Protein AF-A0A8T4ZBJ3-F1 (afdb_monomer_lite)

pLDDT: mean 94.28, std 7.85, range [51.09, 98.06]

Foldseek 3Di:
DQDDLVVLQVQLQVQLQVVLQVVLVVQLVVVVVCVVVVNDPDHSNVVSVVSNVVSNVVSNVVSNVVSVVVVD

Sequence (72 aa):
MGKSVLFSLAKGLIYGSVIGMIFATVVYVLSTAVYSLGFLNVSPTALAAIVFGAGMVSGVAKEYADWLDQQQ

Structure (mmCIF, N/CA/C/O backbone):
data_AF-A0A8T4ZBJ3-F1
#
_entry.id   AF-A0A8T4ZBJ3-F1
#
loop_
_atom_site.group_PDB
_atom_site.id
_atom_site.type_symbol
_atom_site.label_atom_id
_atom_site.label_alt_id
_atom_site.label_comp_id
_atom_site.label_asym_id
_atom_site.label_entity_id
_atom_site.label_seq_id
_atom_site.pdbx_PDB_ins_code
_atom_site.Cartn_x
_atom_site.Cartn_y
_atom_site.Cartn_z
_atom_site.occupancy
_atom_site.B_iso_or_equiv
_atom_site.auth_seq_id
_atom_site.auth_comp_id
_atom_site.auth_asym_id
_atom_site.auth_atom_id
_atom_site.pdbx_PDB_model_num
ATOM 1 N N . MET A 1 1 ? -15.226 1.676 27.301 1.00 51.09 1 MET A N 1
ATOM 2 C CA . MET A 1 1 ? -15.350 2.797 26.342 1.00 51.09 1 MET A CA 1
ATOM 3 C C . MET A 1 1 ? -14.844 2.308 24.998 1.00 51.09 1 MET A C 1
ATOM 5 O O . MET A 1 1 ? -13.654 2.033 24.893 1.00 51.09 1 MET A O 1
ATOM 9 N N . GLY A 1 2 ? -15.731 2.107 24.019 1.00 60.75 2 GLY A N 1
ATOM 10 C CA . GLY A 1 2 ? -15.325 1.694 22.673 1.00 60.75 2 GLY A CA 1
ATOM 11 C C . GLY A 1 2 ? -14.405 2.742 22.042 1.00 60.75 2 GLY A C 1
ATOM 12 O O . GLY A 1 2 ? -14.606 3.941 22.241 1.00 60.75 2 GLY A O 1
ATOM 13 N N . LYS A 1 3 ? -13.367 2.303 21.322 1.00 71.88 3 LYS A N 1
ATOM 14 C CA . LYS A 1 3 ? -12.505 3.217 20.560 1.00 71.88 3 LYS A CA 1
ATOM 15 C C . LYS A 1 3 ? -13.357 3.967 19.534 1.00 71.88 3 LYS A C 1
ATOM 17 O O . LYS A 1 3 ? -14.256 3.388 18.927 1.00 71.88 3 LYS A O 1
ATOM 22 N N . SER A 1 4 ? -13.072 5.253 19.338 1.00 90.50 4 SER A N 1
ATOM 23 C CA . SER A 1 4 ? -13.724 6.040 18.288 1.00 90.50 4 SER A CA 1
ATOM 24 C C . SER A 1 4 ? -13.422 5.431 16.917 1.00 90.50 4 SER A C 1
ATOM 26 O O . SER A 1 4 ? -12.259 5.161 16.616 1.00 90.50 4 SER A O 1
ATOM 28 N N . VAL A 1 5 ? -14.446 5.267 16.072 1.00 92.19 5 VAL A N 1
ATOM 29 C CA . VAL A 1 5 ? -14.281 4.780 14.691 1.00 92.19 5 VAL A CA 1
ATOM 30 C C . VAL A 1 5 ? -13.261 5.626 13.925 1.00 92.19 5 VAL A C 1
ATOM 32 O O . VAL A 1 5 ? -12.416 5.091 13.215 1.00 92.19 5 VAL A O 1
ATOM 35 N N . LEU A 1 6 ? -13.260 6.945 14.152 1.00 93.31 6 LEU A N 1
ATOM 36 C CA . LEU A 1 6 ? -12.320 7.871 13.524 1.00 93.31 6 LEU A CA 1
ATOM 37 C C . LEU A 1 6 ? -10.870 7.547 13.904 1.00 93.31 6 LEU A C 1
ATOM 39 O O . LEU A 1 6 ? -9.983 7.608 13.057 1.00 93.31 6 LEU A O 1
ATOM 43 N N . PHE A 1 7 ? -10.633 7.166 15.163 1.00 93.62 7 PHE A N 1
ATOM 44 C CA . PHE A 1 7 ? -9.308 6.763 15.625 1.00 93.62 7 PHE A CA 1
ATOM 45 C C . PHE A 1 7 ? -8.859 5.457 14.960 1.00 93.62 7 PHE A C 1
ATOM 47 O O . PHE A 1 7 ? -7.723 5.378 14.495 1.00 93.62 7 PHE A O 1
ATOM 54 N N . SER A 1 8 ? -9.742 4.458 14.858 1.00 93.62 8 SER A N 1
ATOM 55 C CA . SER A 1 8 ? -9.436 3.189 14.182 1.00 93.62 8 SER A CA 1
ATOM 56 C C . SER A 1 8 ? -9.120 3.392 12.697 1.00 93.62 8 SER A C 1
ATOM 58 O O . SER A 1 8 ? -8.117 2.881 12.205 1.00 93.62 8 SER A O 1
ATOM 60 N N . LEU A 1 9 ? -9.908 4.209 11.992 1.00 94.94 9 LEU A N 1
ATOM 61 C CA . LEU A 1 9 ? -9.676 4.513 10.577 1.00 94.94 9 LEU A CA 1
ATOM 62 C C . LEU A 1 9 ? -8.371 5.290 10.359 1.00 94.94 9 LEU A C 1
ATOM 64 O O . LEU A 1 9 ? -7.596 4.944 9.470 1.00 94.94 9 LEU A O 1
ATOM 68 N N . ALA A 1 10 ? -8.089 6.302 11.187 1.00 95.38 10 ALA A N 1
ATOM 69 C CA . ALA A 1 10 ? -6.842 7.065 11.108 1.00 95.38 10 ALA A CA 1
ATOM 70 C C . ALA A 1 10 ? -5.615 6.180 11.375 1.00 95.38 10 ALA A C 1
ATOM 72 O O . ALA A 1 10 ? -4.621 6.247 10.651 1.00 95.38 10 ALA A O 1
ATOM 73 N N . LYS A 1 11 ? -5.704 5.297 12.376 1.00 94.94 11 LYS A N 1
ATOM 74 C CA . LYS A 1 11 ? -4.686 4.286 12.665 1.00 94.94 11 LYS A CA 1
ATOM 75 C C . LYS A 1 11 ? -4.460 3.377 11.449 1.00 94.94 11 LYS A C 1
ATOM 77 O O . LYS A 1 11 ? -3.317 3.194 11.030 1.00 94.94 11 LYS A O 1
ATOM 82 N N . GLY A 1 12 ? -5.537 2.859 10.857 1.00 95.75 12 GLY A N 1
ATOM 83 C CA . GLY A 1 12 ? -5.488 1.999 9.674 1.00 95.75 12 GLY A CA 1
ATOM 84 C C . GLY A 1 12 ? -4.872 2.684 8.459 1.00 95.75 12 GLY A C 1
ATOM 85 O O . GLY A 1 12 ? -4.046 2.082 7.777 1.00 95.75 12 GLY A O 1
ATOM 86 N N . LEU A 1 13 ? -5.190 3.961 8.234 1.00 96.94 13 LEU 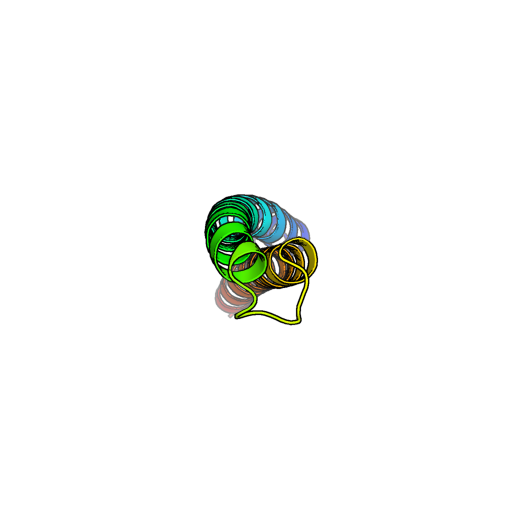A N 1
ATOM 87 C CA . LEU A 1 13 ? -4.599 4.758 7.161 1.00 96.94 13 LEU A CA 1
ATOM 88 C C . LEU A 1 13 ? -3.086 4.911 7.338 1.00 96.94 13 LEU A C 1
ATOM 90 O O . LEU A 1 13 ? -2.345 4.717 6.378 1.00 96.94 13 LEU A O 1
ATOM 94 N N . ILE A 1 14 ? -2.612 5.220 8.549 1.00 96.88 14 ILE A N 1
ATOM 95 C CA . ILE A 1 14 ? -1.177 5.384 8.825 1.00 96.88 14 ILE A CA 1
ATOM 96 C C . ILE A 1 14 ? -0.436 4.060 8.609 1.00 96.88 14 ILE A C 1
ATOM 98 O O . ILE A 1 14 ? 0.545 4.025 7.866 1.00 96.88 14 ILE A O 1
ATOM 102 N N . TYR A 1 15 ? -0.921 2.956 9.187 1.00 95.38 15 TYR A N 1
ATOM 103 C CA . TYR A 1 15 ? -0.288 1.647 8.997 1.00 95.38 15 TYR A CA 1
ATOM 104 C C . TYR A 1 15 ? -0.336 1.183 7.541 1.00 95.38 15 TYR A C 1
ATOM 106 O O . TYR A 1 15 ? 0.681 0.747 7.003 1.00 95.38 15 TYR A O 1
ATOM 114 N N . GLY A 1 16 ? -1.493 1.318 6.891 1.00 96.56 16 GLY A N 1
ATOM 115 C CA . GLY A 1 16 ? -1.672 0.973 5.485 1.00 96.56 16 GLY A CA 1
ATOM 116 C C . GLY A 1 16 ? -0.763 1.787 4.568 1.00 96.56 16 GLY A C 1
ATOM 117 O O . GLY A 1 16 ? -0.185 1.233 3.638 1.00 96.56 16 GLY A O 1
ATOM 118 N N . SER A 1 17 ? -0.559 3.073 4.868 1.00 97.12 17 SER A N 1
ATOM 119 C CA . SER A 1 17 ? 0.353 3.941 4.115 1.00 97.12 17 SER A CA 1
ATOM 120 C C . SER A 1 17 ? 1.809 3.508 4.265 1.00 97.12 17 SER A C 1
ATOM 122 O O . SER A 1 17 ? 2.522 3.424 3.270 1.00 97.12 17 SER A O 1
ATOM 124 N N . VAL A 1 18 ? 2.259 3.196 5.485 1.00 97.12 18 VAL A N 1
ATOM 125 C CA . VAL A 1 18 ? 3.643 2.751 5.733 1.00 97.12 18 VAL A CA 1
ATOM 126 C C . VAL A 1 18 ? 3.914 1.415 5.043 1.00 97.12 18 VAL A C 1
ATOM 128 O O . VAL A 1 18 ? 4.883 1.291 4.295 1.00 97.12 18 VAL A O 1
ATOM 131 N N . ILE A 1 19 ? 3.038 0.425 5.239 1.00 95.69 19 ILE A N 1
ATOM 132 C CA . ILE A 1 19 ? 3.171 -0.895 4.608 1.00 95.69 19 ILE A CA 1
ATOM 133 C C . ILE A 1 19 ? 3.086 -0.760 3.084 1.00 95.69 19 ILE A C 1
ATOM 135 O O . ILE A 1 19 ? 3.944 -1.275 2.367 1.00 95.69 19 ILE A O 1
ATOM 139 N N . GLY A 1 20 ? 2.094 -0.018 2.590 1.00 97.12 20 GLY A N 1
ATOM 140 C CA . GLY A 1 20 ? 1.915 0.256 1.169 1.00 97.12 20 GLY A CA 1
ATOM 141 C C . GLY A 1 20 ? 3.144 0.909 0.547 1.00 97.12 20 GLY A C 1
ATOM 142 O O . GLY A 1 20 ? 3.538 0.521 -0.545 1.00 97.12 20 GLY A O 1
ATOM 143 N N . MET A 1 21 ? 3.799 1.842 1.243 1.00 97.75 21 MET A N 1
ATOM 144 C CA . MET A 1 21 ? 5.006 2.514 0.755 1.00 97.75 21 MET A CA 1
ATOM 145 C C . MET A 1 21 ? 6.198 1.558 0.642 1.00 97.75 21 MET A C 1
ATOM 147 O O . MET A 1 21 ? 6.924 1.604 -0.353 1.00 97.75 21 MET A O 1
ATOM 151 N N . ILE A 1 22 ? 6.379 0.660 1.616 1.00 97.50 22 ILE A N 1
ATOM 152 C CA . ILE A 1 22 ? 7.439 -0.358 1.581 1.00 97.50 22 ILE A CA 1
ATOM 153 C C . ILE A 1 22 ? 7.252 -1.264 0.358 1.00 97.50 22 ILE A C 1
ATOM 155 O O . ILE A 1 22 ? 8.164 -1.399 -0.459 1.00 97.50 22 ILE A O 1
ATOM 159 N N . PHE A 1 23 ? 6.056 -1.831 0.181 1.00 96.69 23 PHE A N 1
ATOM 160 C CA . PHE A 1 23 ? 5.775 -2.713 -0.954 1.00 96.69 23 PHE A CA 1
ATOM 161 C C . PHE A 1 23 ? 5.801 -1.976 -2.296 1.00 96.69 23 PHE A C 1
ATOM 163 O O . PHE A 1 23 ? 6.365 -2.494 -3.259 1.00 96.69 23 PHE A O 1
ATOM 170 N N . ALA A 1 24 ? 5.257 -0.760 -2.368 1.00 97.75 24 ALA A N 1
ATOM 171 C CA . ALA A 1 24 ? 5.291 0.057 -3.576 1.00 97.75 24 ALA A CA 1
ATOM 172 C C . ALA A 1 24 ? 6.727 0.359 -4.014 1.00 97.75 24 ALA A C 1
ATOM 174 O O . ALA A 1 24 ? 7.022 0.293 -5.203 1.00 97.75 24 ALA A O 1
ATOM 175 N N . THR A 1 25 ? 7.633 0.619 -3.066 1.00 97.88 25 THR A N 1
ATOM 176 C CA . THR A 1 25 ? 9.057 0.839 -3.360 1.00 97.88 25 THR A CA 1
ATOM 177 C C . THR A 1 25 ? 9.700 -0.411 -3.958 1.00 97.88 25 THR A C 1
ATOM 179 O O . THR A 1 25 ? 10.371 -0.329 -4.985 1.00 97.88 25 THR A O 1
ATOM 182 N N . VAL A 1 26 ? 9.456 -1.586 -3.366 1.00 97.62 26 VAL A N 1
ATOM 183 C CA . VAL A 1 26 ? 9.972 -2.863 -3.888 1.00 97.62 26 VAL A CA 1
ATOM 184 C C . VAL A 1 26 ? 9.444 -3.127 -5.300 1.00 97.62 26 VAL A C 1
ATOM 186 O O . VAL A 1 26 ? 10.216 -3.434 -6.209 1.00 97.62 26 VAL A O 1
ATOM 189 N N . VAL A 1 27 ? 8.137 -2.952 -5.509 1.00 97.56 27 VAL A N 1
ATOM 190 C CA . VAL A 1 27 ? 7.503 -3.152 -6.817 1.00 97.56 27 VAL A CA 1
ATOM 191 C C . VAL A 1 27 ? 8.010 -2.142 -7.838 1.00 97.56 27 VAL A C 1
ATOM 193 O O . VAL A 1 27 ? 8.259 -2.526 -8.978 1.00 97.56 27 VAL A O 1
ATOM 196 N N . TYR A 1 28 ? 8.231 -0.885 -7.457 1.00 98.06 28 TYR A N 1
ATOM 197 C CA . TYR A 1 28 ? 8.807 0.129 -8.337 1.00 98.06 28 TYR A CA 1
ATOM 198 C C . TYR A 1 28 ? 10.199 -0.275 -8.836 1.00 98.06 28 TYR A C 1
ATOM 200 O O . TYR A 1 28 ? 10.456 -0.238 -10.038 1.00 98.06 28 TYR A O 1
ATOM 208 N N . VAL A 1 29 ? 11.089 -0.703 -7.934 1.00 97.81 29 VAL A N 1
ATOM 209 C CA . VAL A 1 29 ? 12.460 -1.106 -8.294 1.00 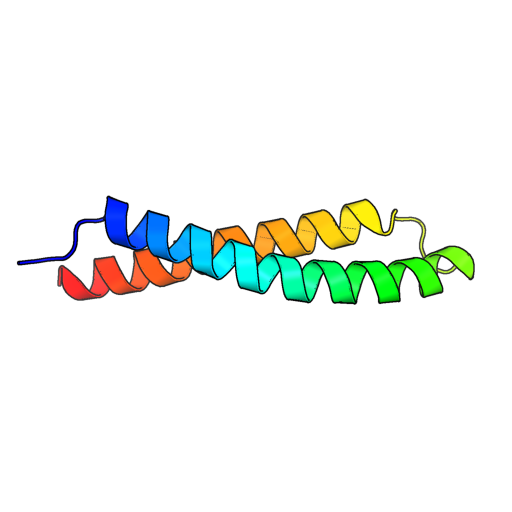97.81 29 VAL A CA 1
ATOM 210 C C . VAL A 1 29 ? 12.442 -2.314 -9.231 1.00 97.81 29 VAL A C 1
ATOM 212 O O . VAL A 1 29 ? 13.081 -2.287 -10.284 1.00 97.81 29 VAL A O 1
ATOM 215 N N . LEU A 1 30 ? 11.662 -3.347 -8.896 1.00 96.62 30 LEU A N 1
ATOM 216 C CA . LEU A 1 30 ? 11.543 -4.552 -9.720 1.00 96.62 30 LEU A CA 1
ATOM 217 C C . LEU A 1 30 ? 10.924 -4.249 -11.089 1.00 96.62 30 LEU A C 1
ATOM 219 O O . LEU A 1 30 ? 11.461 -4.651 -12.119 1.00 96.62 30 LEU A O 1
ATOM 223 N N . SER A 1 31 ? 9.819 -3.505 -11.120 1.00 97.19 31 SER A N 1
ATOM 224 C CA . SER A 1 31 ? 9.147 -3.153 -12.374 1.00 97.19 31 SER A CA 1
ATOM 225 C C . SER A 1 31 ? 9.991 -2.231 -13.246 1.00 97.19 31 SER A C 1
ATOM 227 O O . SER A 1 31 ? 9.950 -2.382 -14.459 1.00 97.19 31 SER A O 1
ATOM 229 N N . THR A 1 32 ? 10.813 -1.347 -12.673 1.00 97.88 32 THR A N 1
ATOM 230 C CA . THR A 1 32 ? 11.757 -0.518 -13.441 1.00 97.88 32 THR A CA 1
ATOM 231 C C . THR A 1 32 ? 12.779 -1.376 -14.181 1.00 97.88 32 THR A C 1
ATOM 233 O O . THR A 1 32 ? 13.029 -1.139 -15.361 1.00 97.88 32 THR A O 1
ATOM 236 N N . ALA A 1 33 ? 13.325 -2.403 -13.523 1.00 96.06 33 ALA A N 1
ATOM 237 C CA . ALA A 1 33 ? 14.260 -3.332 -14.153 1.00 96.06 33 ALA A CA 1
ATOM 238 C C . ALA A 1 33 ? 13.601 -4.152 -15.275 1.00 96.06 33 ALA A C 1
ATOM 240 O O . ALA A 1 33 ? 14.194 -4.363 -16.325 1.00 96.06 33 ALA A O 1
ATOM 241 N N . VAL A 1 34 ? 12.358 -4.598 -15.084 1.00 96.69 34 VAL A N 1
ATOM 242 C CA . VAL A 1 34 ? 11.638 -5.379 -16.103 1.00 96.69 34 VAL A CA 1
ATOM 243 C C . VAL A 1 34 ? 11.148 -4.491 -17.261 1.00 96.69 34 VAL A C 1
ATOM 245 O O . VAL A 1 34 ? 11.167 -4.913 -18.418 1.00 96.69 34 VAL A O 1
ATOM 248 N N . TYR A 1 35 ? 10.754 -3.247 -16.976 1.00 96.62 35 TYR A N 1
ATOM 249 C CA . TYR A 1 35 ? 10.336 -2.256 -17.971 1.00 96.62 35 TYR A CA 1
ATOM 250 C C . TYR A 1 35 ? 11.496 -1.837 -18.879 1.00 96.62 35 TYR A C 1
ATOM 252 O O . TYR A 1 35 ? 11.318 -1.757 -20.091 1.00 96.62 35 TYR A O 1
ATOM 260 N N . SER A 1 36 ? 12.703 -1.645 -18.331 1.00 95.00 36 SER A N 1
ATOM 261 C CA . SER A 1 36 ? 13.887 -1.302 -19.134 1.00 95.00 36 SER A CA 1
ATOM 262 C C . SER A 1 36 ? 14.330 -2.423 -20.080 1.00 95.00 36 SER A C 1
ATOM 264 O O . SER A 1 36 ? 14.937 -2.147 -21.112 1.00 95.00 36 SER A O 1
ATOM 266 N N . LEU A 1 37 ? 13.985 -3.674 -19.764 1.00 96.56 37 LEU A N 1
ATOM 267 C CA . LEU A 1 37 ? 14.199 -4.840 -20.624 1.00 96.56 37 LEU A CA 1
ATOM 268 C C . LEU A 1 37 ? 13.106 -5.017 -21.697 1.00 96.56 37 LEU A C 1
ATOM 270 O O . LEU A 1 37 ? 13.196 -5.933 -22.509 1.00 96.56 37 LEU A O 1
ATOM 274 N N . GLY A 1 38 ? 12.074 -4.165 -21.711 1.00 94.88 38 GLY A N 1
ATOM 275 C CA . GLY A 1 38 ? 10.995 -4.204 -22.703 1.00 94.88 38 GLY A CA 1
ATOM 276 C C . GLY A 1 38 ? 9.926 -5.274 -22.456 1.00 94.88 38 GLY A C 1
ATOM 277 O O . GLY A 1 38 ? 9.096 -5.516 -23.327 1.00 94.88 38 GLY A O 1
ATOM 278 N N . PHE A 1 39 ? 9.912 -5.912 -21.282 1.00 94.75 39 PHE A N 1
ATOM 279 C CA . PHE A 1 39 ? 8.920 -6.944 -20.943 1.00 94.75 39 PHE A CA 1
ATOM 280 C C . PHE A 1 39 ? 7.609 -6.381 -20.374 1.00 94.75 39 PHE A C 1
ATOM 282 O O . PHE A 1 39 ? 6.631 -7.117 -20.246 1.00 94.75 39 PHE A O 1
ATOM 289 N N . LEU A 1 40 ? 7.568 -5.096 -20.007 1.00 92.56 40 LEU A N 1
ATOM 290 C CA . LEU A 1 40 ? 6.379 -4.436 -19.464 1.00 92.56 40 LEU A CA 1
ATOM 291 C C . LEU A 1 40 ? 5.958 -3.252 -20.333 1.00 92.56 40 LEU A C 1
ATOM 293 O O . LEU A 1 40 ? 6.770 -2.395 -20.659 1.00 92.56 40 LEU A O 1
ATOM 297 N N . ASN A 1 41 ? 4.652 -3.166 -20.599 1.00 93.69 41 ASN A N 1
ATOM 298 C CA . ASN A 1 41 ? 4.013 -2.031 -21.281 1.00 93.69 41 ASN A CA 1
ATOM 299 C C . ASN A 1 41 ? 3.341 -1.047 -20.306 1.00 93.69 41 ASN A C 1
ATOM 301 O O . ASN A 1 41 ? 2.701 -0.087 -20.726 1.00 93.69 41 ASN A O 1
ATOM 305 N N . VAL A 1 42 ? 3.442 -1.302 -19.001 1.00 94.81 42 VAL A N 1
ATOM 306 C CA . VAL A 1 42 ? 2.867 -0.465 -17.942 1.00 94.81 42 VAL A CA 1
ATOM 307 C C . VAL A 1 42 ? 3.999 0.249 -17.225 1.00 94.81 42 VAL A C 1
ATOM 309 O O . VAL A 1 42 ? 5.024 -0.366 -16.928 1.00 94.81 42 VAL A O 1
ATOM 312 N N . SER A 1 43 ? 3.815 1.537 -16.930 1.00 96.75 43 SER A N 1
ATOM 313 C CA . SER A 1 43 ? 4.852 2.301 -16.245 1.00 96.75 43 SER A CA 1
ATOM 314 C C . SER A 1 43 ? 5.096 1.754 -14.825 1.00 96.75 43 SER A C 1
ATOM 316 O O . SER A 1 43 ? 4.136 1.471 -14.096 1.00 96.75 43 SER A O 1
ATOM 318 N N . PRO A 1 44 ? 6.365 1.649 -14.388 1.00 97.12 44 PRO A N 1
ATOM 319 C CA . PRO A 1 44 ? 6.718 1.257 -13.021 1.00 97.12 44 PRO A CA 1
ATOM 320 C C . PRO A 1 44 ? 6.000 2.086 -11.950 1.00 97.12 44 PRO A C 1
ATOM 322 O O . PRO A 1 44 ? 5.531 1.558 -10.941 1.00 97.12 44 PRO A O 1
ATOM 325 N N . THR A 1 45 ? 5.842 3.388 -12.201 1.00 97.56 45 THR A N 1
ATOM 326 C CA . THR A 1 45 ? 5.135 4.318 -11.312 1.00 97.56 45 THR A CA 1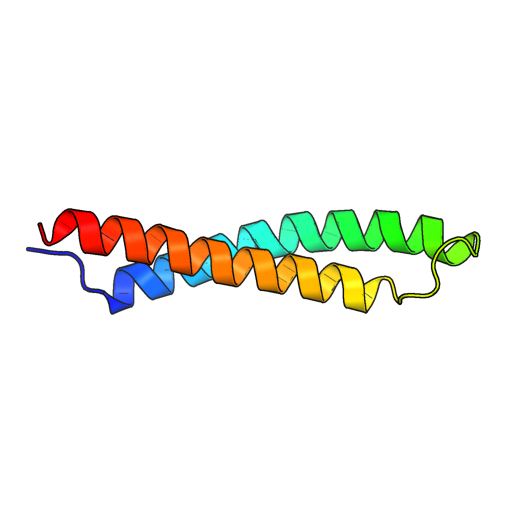
ATOM 327 C C . THR A 1 45 ? 3.662 3.952 -11.141 1.00 97.56 45 THR A C 1
ATOM 329 O O . THR A 1 45 ? 3.151 4.021 -10.027 1.00 97.56 45 THR A O 1
ATOM 332 N N . ALA A 1 46 ? 2.974 3.533 -12.210 1.00 97.69 46 ALA A N 1
ATOM 333 C CA . ALA A 1 46 ? 1.574 3.125 -12.120 1.00 97.69 46 ALA A CA 1
ATOM 334 C C . ALA A 1 46 ? 1.413 1.854 -11.273 1.00 97.69 46 ALA A C 1
ATOM 336 O O . 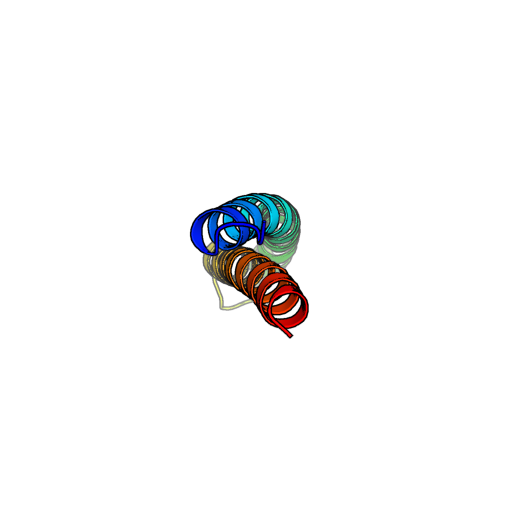ALA A 1 46 ? 0.535 1.795 -10.413 1.00 97.69 46 ALA A O 1
ATOM 337 N N . LEU A 1 47 ? 2.295 0.865 -11.459 1.00 97.12 47 LEU A N 1
ATOM 338 C CA . LEU A 1 47 ? 2.290 -0.363 -10.657 1.00 97.12 47 LEU A CA 1
ATOM 339 C C . LEU A 1 47 ? 2.561 -0.071 -9.177 1.00 97.12 47 LEU A C 1
ATOM 341 O O . LEU A 1 47 ? 1.841 -0.558 -8.307 1.00 97.12 47 LEU A O 1
ATOM 345 N N . ALA A 1 48 ? 3.550 0.774 -8.888 1.00 97.88 48 ALA A N 1
ATOM 346 C CA . ALA A 1 48 ? 3.852 1.200 -7.527 1.00 97.88 48 ALA A CA 1
ATOM 347 C C . ALA A 1 48 ? 2.670 1.940 -6.875 1.00 97.88 48 ALA A C 1
ATOM 349 O O . ALA A 1 48 ? 2.331 1.666 -5.725 1.00 97.88 48 ALA A O 1
ATOM 350 N N . ALA A 1 49 ? 1.996 2.827 -7.615 1.00 97.69 49 ALA A N 1
ATOM 351 C CA . ALA A 1 49 ? 0.833 3.564 -7.126 1.00 97.69 49 ALA A CA 1
ATOM 352 C C . ALA A 1 49 ? -0.354 2.644 -6.797 1.00 97.69 49 ALA A C 1
ATOM 354 O O . ALA A 1 49 ? -1.007 2.835 -5.771 1.00 97.69 49 ALA A O 1
ATOM 355 N N . ILE A 1 50 ? -0.607 1.619 -7.620 1.00 97.75 50 ILE A N 1
ATOM 356 C CA . ILE A 1 50 ? -1.648 0.614 -7.351 1.00 97.75 50 ILE A CA 1
ATOM 357 C C . ILE A 1 50 ? -1.342 -0.137 -6.053 1.00 97.75 50 ILE A C 1
ATOM 359 O O . ILE A 1 50 ? -2.218 -0.284 -5.203 1.00 97.75 50 ILE A O 1
ATOM 363 N N . VAL A 1 51 ? -0.096 -0.578 -5.875 1.00 97.94 51 VAL A N 1
ATOM 364 C CA . VAL A 1 51 ? 0.328 -1.316 -4.676 1.00 97.94 51 VAL A CA 1
ATOM 365 C C . VAL A 1 51 ? 0.237 -0.444 -3.427 1.00 97.94 51 VAL A C 1
ATOM 367 O O . VAL A 1 51 ? -0.258 -0.894 -2.394 1.00 97.94 51 VAL A O 1
ATOM 370 N N . PHE A 1 52 ? 0.643 0.822 -3.528 1.00 98.06 52 PHE A N 1
ATOM 371 C CA . PHE A 1 52 ? 0.485 1.788 -2.447 1.00 98.06 52 PHE A CA 1
ATOM 372 C C . PHE A 1 52 ? -0.992 1.972 -2.066 1.00 98.06 52 PHE A C 1
ATOM 374 O O . PHE A 1 52 ? -1.351 1.847 -0.894 1.00 98.06 52 PHE A O 1
ATOM 381 N N . GLY A 1 53 ? -1.858 2.204 -3.058 1.00 97.44 53 GLY A N 1
ATOM 382 C CA . GLY A 1 53 ? -3.299 2.345 -2.853 1.00 97.44 53 GLY A CA 1
ATOM 383 C C . GLY A 1 53 ? -3.924 1.110 -2.205 1.00 97.44 53 GLY A C 1
ATOM 384 O O . GLY A 1 53 ? -4.678 1.238 -1.240 1.00 97.44 53 GLY A O 1
ATOM 385 N N . ALA A 1 54 ? -3.552 -0.086 -2.666 1.00 97.56 54 ALA A N 1
ATOM 386 C CA . ALA A 1 54 ? -3.996 -1.345 -2.078 1.00 97.56 54 ALA A CA 1
ATOM 387 C C . ALA A 1 54 ? -3.575 -1.469 -0.604 1.00 97.56 54 ALA A C 1
ATOM 389 O O . ALA A 1 54 ? -4.384 -1.879 0.229 1.00 97.56 54 ALA A O 1
ATOM 390 N N . GLY A 1 55 ? -2.348 -1.063 -0.261 1.00 97.44 55 GLY A N 1
ATOM 391 C CA . GLY A 1 55 ? -1.859 -1.039 1.119 1.00 97.44 55 GLY A CA 1
ATOM 392 C C . GLY A 1 55 ? -2.671 -0.109 2.024 1.00 97.44 55 GLY A C 1
ATOM 393 O O . GLY A 1 55 ? -3.103 -0.526 3.101 1.00 97.44 55 GLY A O 1
ATOM 394 N N . MET A 1 56 ? -2.955 1.116 1.567 1.00 97.12 56 MET A N 1
ATOM 395 C CA . MET A 1 56 ? -3.785 2.071 2.314 1.00 97.12 56 MET A CA 1
ATOM 396 C C . MET A 1 56 ? -5.192 1.528 2.572 1.00 97.12 56 MET A C 1
ATOM 398 O O . MET A 1 56 ? -5.649 1.518 3.715 1.00 97.12 56 MET A O 1
ATOM 402 N N . VAL A 1 57 ? -5.865 1.049 1.520 1.00 97.50 57 VAL A N 1
ATOM 403 C CA . VAL A 1 57 ? -7.233 0.519 1.619 1.00 97.50 57 VAL A CA 1
ATOM 404 C C . VAL A 1 57 ? -7.271 -0.697 2.54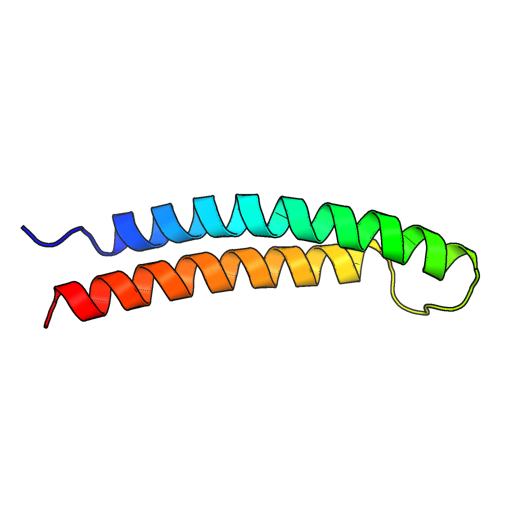0 1.00 97.50 57 VAL A C 1
ATOM 406 O O . VAL A 1 57 ? -8.148 -0.782 3.395 1.00 97.50 57 VAL A O 1
ATOM 409 N N . SER A 1 58 ? -6.289 -1.595 2.433 1.00 97.19 58 SER A N 1
ATOM 410 C CA . SER A 1 58 ? -6.196 -2.782 3.290 1.00 97.19 58 SER A CA 1
ATOM 411 C C . SER A 1 58 ? -6.003 -2.415 4.763 1.00 97.19 58 SER A C 1
ATOM 413 O O . SER A 1 58 ? -6.654 -2.994 5.629 1.00 97.19 58 SER A O 1
ATOM 415 N N . GLY A 1 59 ? -5.150 -1.428 5.062 1.00 96.75 59 GLY A N 1
ATOM 416 C CA . GLY A 1 59 ? -4.923 -0.961 6.433 1.00 96.75 59 GLY A CA 1
ATOM 417 C C . GLY A 1 59 ? -6.178 -0.364 7.071 1.00 96.75 59 GLY A C 1
ATOM 418 O O . GLY A 1 59 ? -6.512 -0.693 8.210 1.00 96.75 59 GLY A O 1
ATOM 419 N N . VAL A 1 60 ? -6.910 0.465 6.321 1.00 97.62 60 VAL A N 1
ATOM 420 C CA . VAL A 1 60 ? -8.191 1.034 6.768 1.00 97.62 60 VAL A CA 1
ATOM 421 C C . VAL A 1 60 ? -9.243 -0.058 6.953 1.00 97.62 60 VAL A C 1
ATOM 423 O O . VAL A 1 60 ? -9.901 -0.092 7.990 1.00 97.62 60 VAL A O 1
ATOM 426 N N . ALA A 1 61 ? -9.377 -0.971 5.987 1.00 97.31 61 ALA A N 1
ATOM 427 C CA . ALA A 1 61 ? -10.350 -2.059 6.041 1.00 97.31 61 ALA A CA 1
ATOM 428 C C . ALA A 1 61 ? -10.129 -2.967 7.260 1.00 97.31 61 ALA A C 1
ATOM 430 O O . ALA A 1 61 ? -11.083 -3.298 7.960 1.00 97.31 61 ALA A O 1
ATOM 431 N N . LYS A 1 62 ? -8.869 -3.308 7.553 1.00 96.94 62 LYS A N 1
ATOM 432 C CA . LYS A 1 62 ? -8.490 -4.130 8.706 1.00 96.94 62 LYS A CA 1
ATOM 433 C C . LYS A 1 62 ? -8.881 -3.473 10.029 1.00 96.94 62 LYS A C 1
ATOM 435 O O . LYS A 1 62 ? -9.532 -4.099 10.854 1.00 96.94 62 LYS A O 1
ATOM 440 N N . GLU A 1 63 ? -8.510 -2.211 10.249 1.00 96.25 63 GLU A N 1
ATOM 441 C CA . GLU A 1 63 ? -8.829 -1.538 11.520 1.00 96.25 63 GLU A CA 1
ATOM 442 C C . GLU A 1 63 ? -10.320 -1.191 11.651 1.00 96.25 63 GLU A C 1
ATOM 444 O O . GLU A 1 63 ? -10.834 -1.088 12.766 1.00 96.25 63 GLU A O 1
ATOM 449 N N . TYR A 1 64 ? -11.031 -1.028 10.532 1.00 95.25 64 TYR A N 1
ATOM 450 C CA . TYR A 1 64 ? -12.486 -0.907 10.539 1.00 95.25 64 TYR A CA 1
ATOM 451 C C . TYR A 1 64 ? -13.169 -2.217 10.950 1.00 95.25 64 TYR A C 1
ATOM 453 O O . TYR A 1 64 ? -14.073 -2.184 11.784 1.00 95.25 64 TYR A O 1
ATOM 461 N N . ALA A 1 65 ? -12.708 -3.359 10.429 1.00 95.94 65 ALA A N 1
ATOM 462 C CA . ALA A 1 65 ? -13.198 -4.677 10.832 1.00 95.94 65 ALA A CA 1
ATOM 463 C C . ALA A 1 65 ? -12.961 -4.928 12.332 1.00 95.94 65 ALA A C 1
ATOM 465 O O . ALA A 1 65 ? -13.911 -5.208 13.057 1.00 95.94 65 ALA A O 1
ATOM 466 N N . ASP A 1 66 ? -11.742 -4.676 12.825 1.00 95.06 66 ASP A N 1
ATOM 467 C CA . ASP A 1 66 ? -11.410 -4.803 14.254 1.00 95.06 66 ASP A CA 1
ATOM 468 C C . ASP A 1 66 ? -12.299 -3.915 15.149 1.00 95.06 66 ASP A C 1
ATOM 470 O O . ASP A 1 66 ? -12.546 -4.235 16.313 1.00 95.06 66 ASP A O 1
ATOM 474 N N . TRP A 1 67 ? -12.731 -2.752 14.646 1.00 95.19 67 TRP A N 1
ATOM 475 C CA . TRP A 1 67 ? -13.642 -1.868 15.370 1.00 95.19 67 TRP A CA 1
ATOM 476 C C . TRP A 1 67 ? -15.071 -2.416 15.402 1.00 95.19 67 TRP A C 1
ATOM 478 O O . TRP A 1 67 ? -15.688 -2.349 16.462 1.00 95.19 67 TRP A O 1
ATOM 488 N N . LEU A 1 68 ? -15.578 -2.958 14.287 1.00 95.12 68 LEU A N 1
ATOM 489 C CA . LEU A 1 68 ? -16.903 -3.589 14.224 1.00 95.12 68 LEU A CA 1
ATOM 490 C C . LEU A 1 68 ? -17.007 -4.753 15.214 1.00 95.12 68 LEU A C 1
ATOM 492 O O . LEU A 1 68 ? -17.977 -4.815 15.966 1.00 95.12 68 LEU A O 1
ATOM 496 N N . ASP A 1 69 ? -15.975 -5.595 15.280 1.00 94.50 69 ASP A N 1
ATOM 497 C CA . ASP A 1 69 ? -15.908 -6.732 16.207 1.00 94.50 69 ASP A CA 1
ATOM 498 C C . ASP A 1 69 ? -15.905 -6.291 17.682 1.00 94.50 69 ASP A C 1
ATOM 500 O O . ASP A 1 69 ? -16.357 -7.023 18.553 1.00 94.50 69 ASP A O 1
ATOM 504 N N . GLN A 1 70 ? -15.425 -5.077 17.984 1.00 90.94 70 GLN A N 1
ATOM 505 C CA . GLN A 1 70 ? -15.444 -4.502 19.338 1.00 90.94 70 GLN A CA 1
ATOM 506 C C . GLN A 1 70 ? -16.787 -3.858 19.720 1.00 90.94 70 GLN A C 1
ATOM 508 O O . GLN A 1 70 ? -16.943 -3.447 20.873 1.00 90.94 70 GLN A O 1
ATOM 513 N N . GLN A 1 71 ? -17.710 -3.676 18.769 1.00 85.25 71 GLN A N 1
ATOM 514 C CA . GLN A 1 71 ? -19.059 -3.154 19.035 1.00 85.25 71 GLN A CA 1
ATOM 515 C C . GLN A 1 71 ? -20.094 -4.263 19.276 1.00 85.25 71 GLN A C 1
ATOM 517 O O . GLN A 1 71 ? -21.204 -3.948 19.708 1.00 85.25 71 GLN A O 1
ATOM 522 N N . GLN A 1 72 ? -19.754 -5.514 18.957 1.00 73.69 72 GLN A N 1
ATOM 523 C CA . GLN A 1 72 ? -20.582 -6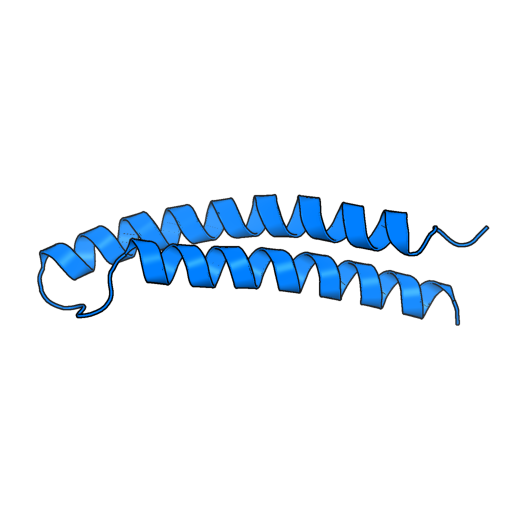.699 19.197 1.00 73.69 72 GLN A CA 1
ATOM 524 C C . GLN A 1 72 ? -20.321 -7.275 20.591 1.00 73.69 72 GLN A C 1
ATOM 526 O O . GLN A 1 72 ? -21.298 -7.785 21.183 1.00 73.69 72 GLN A O 1
#

Secondary structure (DSSP, 8-state):
-PPPHHHHHHHHHHHHHHHHHHHHHHHHHHHHHHHHTT--SS-HHHHHHHHHHHHHHHHHHHHHHHHHHTT-

Radius of gyration: 16.12 Å; chains: 1; bounding box: 35×15×49 Å